Protein AF-A0A2U8QXL1-F1 (afdb_monomer)

pLDDT: mean 85.91, std 5.06, range [62.69, 90.94]

Mean predicted aligned error: 6.0 Å

Secondary structure (DSSP, 8-state):
-HHHHHHHHHHHHHHHHHHHHHHHHHHHHTTT-HHHHHHHHHHHHHHHHHHTTHHHHHH-

Radius of gyration: 14.64 Å; Cα contacts (8 Å, |Δi|>4): 28; chains: 1; bounding box: 26×29×42 Å

Foldseek 3Di:
DVVVVVVVVVVLVVQLVVLVVLLVVLVVCCVPCVPVSVVSPVVSVVSVCVSVCVVVVVVD

Structure (mmCIF, N/CA/C/O backbone):
data_AF-A0A2U8QXL1-F1
#
_entry.id   AF-A0A2U8QXL1-F1
#
loop_
_atom_site.group_PDB
_atom_site.id
_atom_site.type_symbol
_atom_site.label_atom_id
_atom_site.label_alt_id
_atom_site.label_comp_id
_atom_site.label_asym_id
_atom_site.label_entity_id
_atom_site.label_seq_id
_atom_site.pdbx_PDB_ins_code
_atom_site.Cartn_x
_atom_site.Cartn_y
_atom_site.Cartn_z
_atom_site.occupancy
_atom_site.B_iso_or_equiv
_atom_site.auth_seq_id
_atom_site.auth_comp_id
_atom_site.auth_asym_id
_atom_site.auth_atom_id
_atom_site.pdbx_PDB_model_num
ATOM 1 N N . MET A 1 1 ? 12.357 -12.689 -23.598 1.00 62.69 1 MET A N 1
ATOM 2 C CA . MET A 1 1 ? 11.663 -11.560 -22.935 1.00 62.69 1 MET A CA 1
ATOM 3 C C . MET A 1 1 ? 10.835 -12.024 -2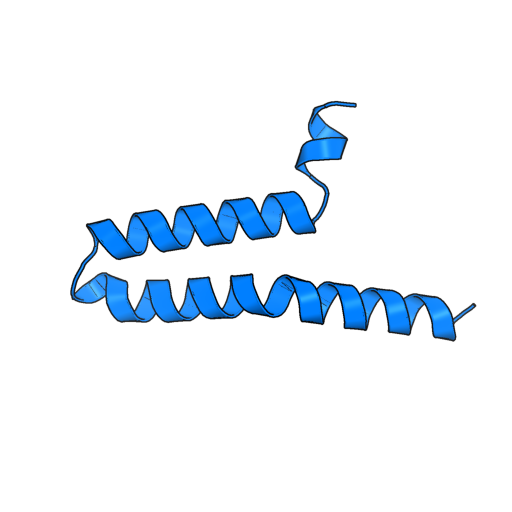1.736 1.00 62.69 1 MET A C 1
ATOM 5 O O . MET A 1 1 ? 10.740 -11.266 -20.783 1.00 62.69 1 MET A O 1
ATOM 9 N N . GLU A 1 2 ? 10.369 -13.276 -21.710 1.00 73.88 2 GLU A N 1
ATOM 10 C CA . GLU A 1 2 ? 9.601 -13.889 -20.604 1.00 73.88 2 GLU A CA 1
ATOM 11 C C . GLU A 1 2 ? 10.182 -13.706 -19.182 1.00 73.88 2 GLU A C 1
ATOM 13 O O . GLU A 1 2 ? 9.446 -13.416 -18.243 1.00 73.88 2 GLU A O 1
ATOM 18 N N . GLY A 1 3 ? 11.504 -13.825 -19.002 1.00 80.88 3 GLY A N 1
ATOM 19 C CA . GLY A 1 3 ? 12.117 -13.803 -17.664 1.00 80.88 3 GLY A CA 1
ATOM 20 C C . GLY A 1 3 ? 12.087 -12.445 -16.945 1.00 80.88 3 GLY A C 1
ATOM 21 O O . GLY A 1 3 ? 11.997 -12.400 -15.720 1.00 80.88 3 GLY A O 1
ATOM 22 N N . LEU A 1 4 ? 12.126 -11.332 -17.686 1.00 88.00 4 LEU A N 1
ATOM 23 C CA . LEU A 1 4 ? 12.140 -9.986 -17.098 1.00 88.00 4 LEU A CA 1
ATOM 24 C C . LEU A 1 4 ? 10.760 -9.593 -16.557 1.00 88.00 4 LEU A C 1
ATOM 26 O O . LEU A 1 4 ? 10.662 -8.979 -15.497 1.00 88.00 4 LEU A O 1
ATOM 30 N N . LEU A 1 5 ? 9.696 -9.986 -17.262 1.00 86.75 5 LEU A N 1
ATOM 31 C CA . LEU A 1 5 ? 8.323 -9.683 -16.863 1.00 86.75 5 LEU A CA 1
ATOM 32 C C . LEU A 1 5 ? 7.966 -10.379 -15.543 1.00 86.75 5 LEU A C 1
ATOM 34 O O . LEU A 1 5 ? 7.435 -9.745 -14.633 1.00 86.75 5 LEU A O 1
ATOM 38 N N . SER A 1 6 ? 8.333 -11.660 -15.405 1.00 86.62 6 SER A N 1
ATOM 39 C CA . SER A 1 6 ? 8.166 -12.398 -14.148 1.00 86.62 6 SER A CA 1
ATOM 40 C C . SER A 1 6 ? 8.913 -11.740 -12.992 1.00 86.62 6 SER A C 1
ATOM 42 O O . SER A 1 6 ? 8.348 -11.606 -11.909 1.00 86.62 6 SER A O 1
ATOM 44 N N . LEU A 1 7 ? 10.150 -11.286 -13.211 1.00 90.50 7 LEU A N 1
ATOM 45 C CA . LEU A 1 7 ? 10.937 -10.631 -12.167 1.00 90.50 7 LEU A CA 1
ATOM 46 C C . LEU A 1 7 ? 10.278 -9.323 -11.694 1.00 90.50 7 LEU A C 1
ATOM 48 O O . LEU A 1 7 ? 10.149 -9.099 -10.492 1.00 90.50 7 LEU A O 1
ATOM 52 N N . ILE A 1 8 ? 9.814 -8.489 -12.630 1.00 89.56 8 ILE A N 1
ATOM 53 C CA . ILE A 1 8 ? 9.147 -7.214 -12.325 1.00 89.56 8 ILE A CA 1
ATOM 54 C C . ILE A 1 8 ? 7.862 -7.446 -11.524 1.00 89.56 8 ILE A C 1
ATOM 56 O O . ILE A 1 8 ? 7.634 -6.75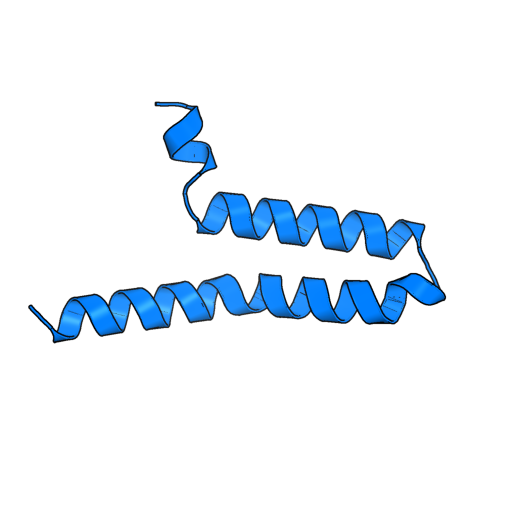8 -10.531 1.00 89.56 8 ILE A O 1
ATOM 60 N N . ILE A 1 9 ? 7.047 -8.432 -11.905 1.00 88.19 9 ILE A N 1
ATOM 61 C CA . ILE A 1 9 ? 5.797 -8.751 -11.199 1.00 88.19 9 ILE A CA 1
ATOM 62 C C . ILE A 1 9 ? 6.080 -9.231 -9.771 1.00 88.19 9 ILE A C 1
ATOM 64 O O . ILE A 1 9 ? 5.412 -8.794 -8.834 1.00 88.19 9 ILE A O 1
ATOM 68 N N . ILE A 1 10 ? 7.087 -10.090 -9.583 1.00 89.25 10 ILE A N 1
ATOM 69 C CA . ILE A 1 10 ? 7.470 -10.593 -8.255 1.00 89.25 10 ILE A CA 1
ATOM 70 C C . ILE A 1 10 ? 7.951 -9.444 -7.363 1.00 89.25 10 ILE A C 1
ATOM 72 O O . ILE A 1 10 ? 7.520 -9.340 -6.215 1.00 89.25 10 ILE A O 1
ATOM 76 N N . ILE A 1 11 ? 8.798 -8.555 -7.888 1.00 89.69 11 ILE A N 1
ATOM 77 C CA . ILE A 1 11 ? 9.308 -7.392 -7.147 1.00 89.69 11 ILE A CA 1
ATOM 78 C C . ILE A 1 11 ? 8.166 -6.435 -6.796 1.00 89.69 11 ILE A C 1
ATOM 80 O O . ILE A 1 11 ? 8.064 -6.004 -5.648 1.00 89.69 11 ILE A O 1
ATOM 84 N N . TYR A 1 12 ? 7.279 -6.142 -7.750 1.00 88.50 12 TYR A N 1
ATOM 85 C CA . TYR A 1 12 ? 6.114 -5.287 -7.532 1.00 88.50 12 TYR A CA 1
ATOM 86 C C . TYR A 1 12 ? 5.206 -5.840 -6.429 1.00 88.50 12 TYR A C 1
ATOM 88 O O . TYR A 1 12 ? 4.799 -5.104 -5.529 1.00 88.50 12 TYR A O 1
ATOM 96 N N . LEU A 1 13 ? 4.928 -7.145 -6.458 1.00 86.50 13 LEU A N 1
ATOM 97 C CA . LEU A 1 13 ? 4.092 -7.806 -5.460 1.00 86.50 13 LEU A CA 1
ATOM 98 C C . LEU A 1 13 ? 4.753 -7.813 -4.076 1.00 86.50 13 LEU A C 1
ATOM 100 O O . LEU A 1 13 ? 4.079 -7.599 -3.068 1.00 86.50 13 LEU A O 1
ATOM 104 N N . LEU A 1 14 ? 6.075 -7.997 -4.020 1.00 88.69 14 LEU A N 1
ATOM 105 C CA . LEU A 1 14 ? 6.841 -7.952 -2.776 1.00 88.69 14 LEU A CA 1
ATOM 106 C C . LEU A 1 14 ? 6.832 -6.545 -2.157 1.00 88.69 14 LEU A C 1
ATOM 108 O O . LEU A 1 14 ? 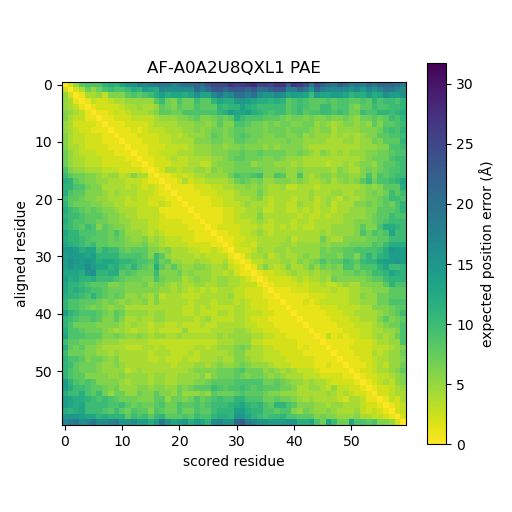6.649 -6.411 -0.948 1.00 88.69 14 LEU A O 1
ATOM 112 N N . PHE A 1 15 ? 6.942 -5.500 -2.983 1.00 87.00 15 PHE A N 1
ATOM 113 C CA . PHE A 1 15 ? 6.837 -4.102 -2.552 1.00 87.00 15 PHE A CA 1
ATOM 114 C C . PHE A 1 15 ? 5.419 -3.722 -2.113 1.00 87.00 15 PHE A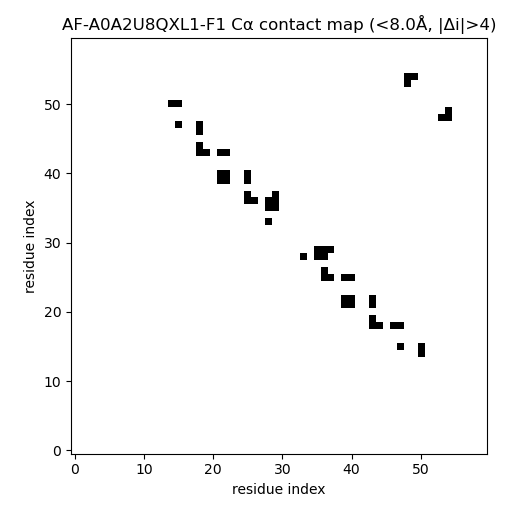 C 1
ATOM 116 O O . PHE A 1 15 ? 5.251 -2.897 -1.221 1.00 87.00 15 PHE A O 1
ATOM 123 N N . HIS A 1 16 ? 4.393 -4.350 -2.691 1.00 87.31 16 HIS A N 1
ATOM 124 C CA . HIS A 1 16 ? 2.994 -4.149 -2.305 1.00 87.31 16 HIS A CA 1
ATOM 125 C C . HIS A 1 16 ? 2.538 -4.973 -1.095 1.00 87.31 16 HIS A C 1
ATOM 127 O O . HIS A 1 16 ? 1.514 -4.661 -0.484 1.00 87.31 16 HIS A O 1
ATOM 133 N N . SER A 1 17 ? 3.301 -5.993 -0.708 1.00 87.31 17 SER A N 1
ATOM 134 C CA . SER A 1 17 ? 3.063 -6.815 0.483 1.00 87.31 17 SER A CA 1
ATOM 135 C C . SER A 1 17 ? 2.781 -6.013 1.774 1.00 87.31 17 SER A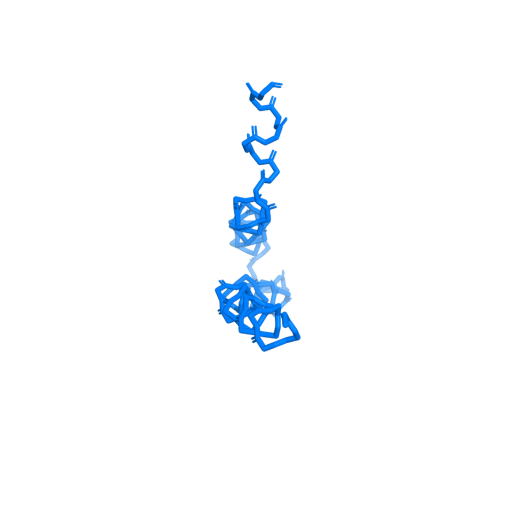 C 1
ATOM 137 O O . SER A 1 17 ? 1.784 -6.307 2.446 1.00 87.31 17 SER A O 1
ATOM 139 N N . PRO A 1 18 ? 3.544 -4.951 2.128 1.00 84.44 18 PRO A N 1
ATOM 140 C CA . PRO A 1 18 ? 3.237 -4.117 3.297 1.00 84.44 18 PRO A CA 1
ATOM 141 C C . PRO A 1 18 ? 1.859 -3.439 3.242 1.00 84.44 18 PRO A C 1
ATOM 143 O O . PRO A 1 18 ? 1.227 -3.275 4.288 1.00 84.44 18 PRO A O 1
ATOM 146 N N . ALA A 1 19 ? 1.348 -3.094 2.054 1.00 87.00 19 ALA A N 1
ATOM 147 C CA . ALA A 1 19 ? 0.004 -2.532 1.912 1.00 87.00 19 ALA A CA 1
ATOM 148 C C . ALA A 1 19 ? -1.070 -3.565 2.285 1.00 87.00 19 ALA A C 1
ATOM 150 O O . ALA A 1 19 ? -2.007 -3.254 3.019 1.00 87.00 19 ALA A O 1
ATOM 151 N N . ILE A 1 20 ? -0.896 -4.814 1.842 1.00 86.50 20 ILE A N 1
ATOM 152 C CA . ILE A 1 20 ? -1.806 -5.930 2.142 1.00 86.50 20 ILE A CA 1
ATOM 153 C C . ILE A 1 20 ? -1.826 -6.204 3.652 1.00 86.50 20 ILE A C 1
ATOM 155 O O . ILE A 1 20 ? -2.896 -6.302 4.256 1.00 86.50 20 ILE A O 1
ATOM 159 N N . LEU A 1 21 ? -0.650 -6.245 4.285 1.00 88.06 21 LEU A N 1
ATOM 160 C CA . LEU A 1 21 ? -0.510 -6.384 5.738 1.00 88.06 21 LEU A CA 1
ATOM 161 C C . LEU A 1 21 ? -1.209 -5.248 6.494 1.00 88.06 21 LEU A C 1
ATOM 163 O O . LEU A 1 21 ? -1.976 -5.516 7.422 1.00 88.06 21 LEU A O 1
ATOM 167 N N . MET A 1 22 ? -1.008 -3.990 6.084 1.00 86.69 22 MET A N 1
ATOM 168 C CA . MET A 1 22 ? -1.689 -2.851 6.709 1.00 86.69 22 MET A CA 1
ATOM 169 C C . MET A 1 22 ? -3.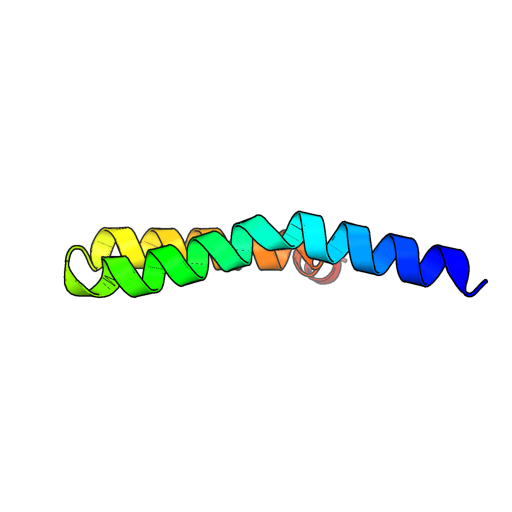214 -2.938 6.592 1.00 86.69 22 MET A C 1
ATOM 171 O O . MET A 1 22 ? -3.911 -2.614 7.554 1.00 86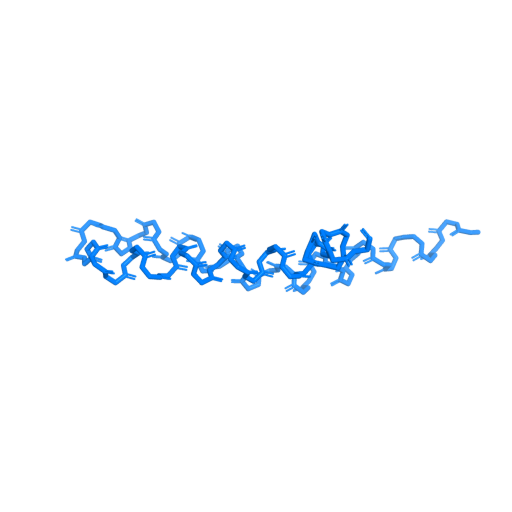.69 22 MET A O 1
ATOM 175 N N . VAL A 1 23 ? -3.746 -3.403 5.460 1.00 87.19 23 VAL A N 1
ATOM 176 C CA . VAL A 1 23 ? -5.195 -3.584 5.266 1.00 87.19 23 VAL A CA 1
ATOM 177 C C . VAL A 1 23 ? -5.753 -4.657 6.205 1.00 87.19 23 VAL A C 1
ATOM 179 O O . VAL A 1 23 ? -6.766 -4.423 6.868 1.00 87.19 23 VAL A O 1
ATOM 182 N N . ILE A 1 24 ? -5.083 -5.806 6.323 1.00 89.50 24 ILE A N 1
ATOM 183 C CA . ILE A 1 24 ? -5.515 -6.908 7.201 1.00 89.50 24 ILE A CA 1
ATOM 184 C C . ILE A 1 24 ? -5.501 -6.466 8.669 1.00 89.50 24 ILE A C 1
ATOM 186 O O . ILE A 1 24 ? -6.481 -6.648 9.396 1.00 89.50 24 ILE A O 1
ATOM 190 N N . ILE A 1 25 ? -4.416 -5.823 9.101 1.00 87.69 25 ILE A N 1
ATOM 191 C CA . ILE A 1 25 ? -4.279 -5.288 10.459 1.00 87.69 25 ILE A CA 1
ATOM 192 C C . ILE A 1 25 ? -5.355 -4.219 10.714 1.00 87.69 25 ILE A C 1
ATOM 194 O O . ILE A 1 25 ? -6.015 -4.225 11.755 1.00 87.69 25 ILE A O 1
ATOM 198 N N . GLY A 1 26 ? -5.609 -3.346 9.737 1.00 84.75 26 GLY A N 1
ATOM 199 C CA . GLY A 1 26 ? -6.671 -2.342 9.785 1.00 84.75 26 GLY A CA 1
ATOM 200 C C . GLY A 1 26 ? -8.064 -2.947 9.978 1.00 84.75 26 GLY A C 1
ATOM 201 O O . GLY A 1 26 ? -8.837 -2.433 10.790 1.00 84.75 26 GLY A O 1
ATOM 202 N N . LEU A 1 27 ? -8.376 -4.061 9.302 1.00 87.50 27 LEU A N 1
ATOM 203 C CA . LEU A 1 27 ? -9.642 -4.793 9.459 1.00 87.50 27 LEU A CA 1
ATOM 204 C C . LEU A 1 27 ? -9.809 -5.368 10.869 1.00 87.50 27 LEU A C 1
ATOM 206 O O . LEU A 1 27 ? -10.877 -5.213 11.463 1.00 87.50 27 LEU A O 1
ATOM 210 N N . ILE A 1 28 ? -8.760 -5.978 11.427 1.00 89.06 28 ILE A N 1
ATOM 211 C CA . ILE A 1 28 ? -8.806 -6.594 12.763 1.00 89.06 28 ILE A CA 1
ATOM 212 C C . ILE A 1 28 ? -9.009 -5.526 13.848 1.00 89.06 28 ILE A C 1
ATOM 214 O O . ILE A 1 28 ? -9.836 -5.684 14.750 1.00 89.06 28 ILE A O 1
ATOM 218 N N . ILE A 1 29 ? -8.292 -4.401 13.756 1.00 87.81 29 ILE A N 1
ATOM 219 C CA . ILE A 1 29 ? -8.336 -3.344 14.781 1.00 87.81 29 ILE A CA 1
ATOM 220 C C . ILE A 1 29 ? -9.605 -2.483 14.656 1.00 87.81 29 ILE A C 1
ATOM 222 O O . ILE A 1 29 ? -9.999 -1.828 15.628 1.00 87.81 29 ILE A O 1
ATOM 226 N N . ARG A 1 30 ? -10.307 -2.525 13.510 1.00 84.75 30 ARG A N 1
ATOM 227 C CA . ARG A 1 30 ? -11.523 -1.734 13.234 1.00 84.75 30 ARG A CA 1
ATOM 228 C C . ARG A 1 30 ? -12.576 -1.839 14.333 1.00 84.75 30 ARG A C 1
ATOM 230 O O . ARG A 1 30 ? -13.229 -0.843 14.632 1.00 84.75 30 ARG A O 1
ATOM 237 N N . LYS A 1 31 ? -12.714 -3.013 14.960 1.00 81.25 31 LYS A N 1
ATOM 238 C CA . LYS A 1 31 ? -13.711 -3.267 16.013 1.00 81.25 31 LYS A CA 1
ATOM 239 C C . LYS A 1 31 ? -13.338 -2.663 17.375 1.00 81.25 31 LYS A C 1
ATOM 241 O O . LYS A 1 31 ? -14.231 -2.333 18.143 1.00 81.25 31 LYS A O 1
ATOM 246 N N . LYS A 1 32 ? -12.041 -2.508 17.680 1.00 85.62 32 LYS A N 1
ATOM 247 C CA . LYS A 1 32 ? -11.555 -1.950 18.960 1.00 85.62 32 LYS A CA 1
ATOM 248 C C . LYS A 1 32 ? -11.224 -0.461 18.890 1.00 85.62 32 LYS A C 1
ATOM 250 O O . LYS A 1 32 ? -11.486 0.258 19.847 1.00 85.62 32 LYS A O 1
ATOM 255 N N . LYS A 1 33 ? -10.599 0.002 17.802 1.00 84.88 33 LYS A N 1
ATOM 256 C CA . LYS A 1 33 ? -10.161 1.400 17.633 1.00 84.88 33 LYS A CA 1
ATOM 257 C C . LYS A 1 33 ? -10.467 1.890 16.213 1.00 84.88 33 LYS A C 1
ATOM 259 O O . LYS A 1 33 ? -9.573 1.902 15.362 1.00 84.88 33 LYS A O 1
ATOM 264 N N . PRO A 1 34 ? -11.713 2.318 15.940 1.00 81.50 34 PRO A N 1
ATOM 265 C CA . PRO A 1 34 ? -12.137 2.705 14.594 1.00 81.50 34 PRO A CA 1
ATOM 266 C C . PRO A 1 34 ? -11.381 3.931 14.057 1.00 81.50 34 PRO A C 1
ATOM 268 O O . PRO A 1 34 ? -11.089 4.001 12.865 1.00 81.50 34 PRO A O 1
ATOM 271 N N . SER A 1 35 ? -10.994 4.870 14.928 1.00 83.62 35 SER A N 1
ATOM 272 C CA . SER A 1 35 ? -10.225 6.065 14.551 1.00 83.62 35 SER A CA 1
ATOM 273 C C . SER A 1 35 ? -8.809 5.730 14.072 1.00 83.62 35 SER A C 1
ATOM 275 O O . SER A 1 35 ? -8.352 6.277 13.069 1.00 83.62 35 SER A O 1
ATOM 277 N N . THR A 1 36 ? -8.121 4.803 14.744 1.00 85.25 36 THR A N 1
ATOM 278 C CA . THR A 1 36 ? -6.800 4.311 14.327 1.00 85.25 36 THR A CA 1
ATOM 279 C C . THR A 1 36 ? -6.902 3.471 13.058 1.00 85.25 36 THR A C 1
ATOM 281 O O . THR A 1 36 ? -6.112 3.670 12.139 1.00 85.25 36 THR A O 1
ATOM 284 N N . ALA A 1 37 ? -7.906 2.592 12.967 1.00 85.69 37 ALA A N 1
ATOM 285 C CA . ALA A 1 37 ? -8.130 1.769 11.782 1.00 85.69 37 ALA A CA 1
ATOM 286 C C . ALA A 1 37 ? -8.348 2.625 10.527 1.00 85.69 37 ALA A C 1
ATOM 288 O O . ALA A 1 37 ? -7.730 2.362 9.501 1.00 85.69 37 ALA A O 1
ATOM 289 N N . LYS A 1 38 ? -9.143 3.703 10.615 1.00 83.06 38 LYS A N 1
ATOM 290 C CA . LYS A 1 38 ? -9.367 4.620 9.485 1.00 83.06 38 LYS A CA 1
ATOM 291 C C . LYS A 1 38 ? -8.06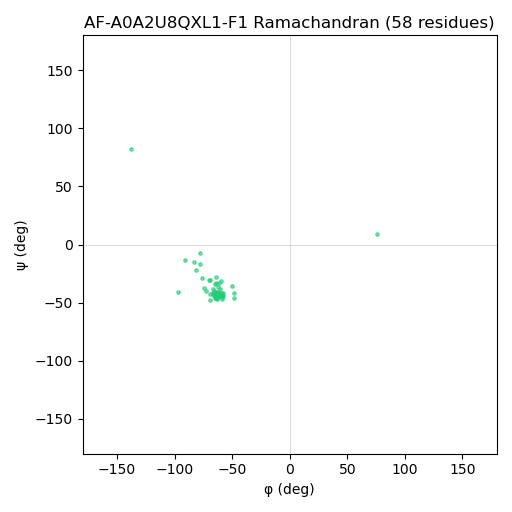1 5.231 8.965 1.00 83.06 38 LYS A C 1
ATOM 293 O O . LYS A 1 38 ? -7.851 5.264 7.758 1.00 83.06 38 LYS A O 1
ATOM 298 N N . LYS A 1 39 ? -7.170 5.677 9.860 1.00 90.50 39 LYS A N 1
ATOM 299 C CA . LYS A 1 39 ? -5.855 6.218 9.471 1.00 90.50 39 LYS A CA 1
ATOM 300 C C . LYS A 1 39 ? -4.981 5.154 8.802 1.00 90.50 39 LYS A C 1
ATOM 302 O O . LYS A 1 39 ? -4.345 5.451 7.799 1.00 90.50 39 LYS A O 1
ATOM 307 N N . LEU A 1 40 ? -4.997 3.924 9.321 1.00 88.19 40 LEU A N 1
ATOM 308 C CA . LEU A 1 40 ? -4.239 2.800 8.761 1.00 88.19 40 LEU A CA 1
ATOM 309 C C . LEU A 1 40 ? -4.707 2.443 7.343 1.00 88.19 40 LEU A C 1
ATOM 311 O O . LEU A 1 40 ? -3.885 2.242 6.457 1.00 88.19 40 LEU A O 1
ATOM 315 N N . PHE A 1 41 ? -6.022 2.438 7.111 1.00 87.25 41 PHE A N 1
ATOM 316 C CA . PHE A 1 41 ? -6.597 2.227 5.781 1.00 87.25 41 PHE A CA 1
ATOM 317 C C . PHE A 1 41 ? -6.206 3.322 4.790 1.00 87.25 41 PHE A C 1
ATOM 319 O O . PHE A 1 41 ? -5.870 3.017 3.651 1.00 87.25 41 PHE A O 1
ATOM 326 N N . ILE A 1 42 ? -6.233 4.588 5.216 1.00 90.00 42 ILE A N 1
ATOM 327 C CA . ILE A 1 42 ? -5.820 5.711 4.365 1.00 90.00 42 ILE A CA 1
ATOM 328 C C . ILE A 1 42 ? -4.334 5.592 4.018 1.00 90.00 42 ILE A C 1
ATOM 330 O O . ILE A 1 42 ? -3.976 5.714 2.852 1.00 90.00 42 ILE A O 1
ATOM 334 N N . ALA A 1 43 ? -3.479 5.295 5.000 1.00 89.62 43 ALA A N 1
ATOM 335 C CA . ALA A 1 43 ? -2.051 5.094 4.766 1.00 89.62 43 ALA A CA 1
ATOM 336 C C . ALA A 1 43 ? -1.786 3.934 3.791 1.00 89.62 43 ALA A C 1
ATOM 338 O O . ALA A 1 43 ? -1.004 4.095 2.857 1.00 89.62 43 ALA A O 1
ATOM 339 N N . ALA A 1 44 ? -2.487 2.806 3.950 1.00 89.56 44 ALA A N 1
ATOM 340 C CA . ALA A 1 44 ? -2.388 1.668 3.039 1.00 89.56 44 ALA A CA 1
ATOM 341 C C . ALA A 1 44 ? -2.849 2.018 1.616 1.00 89.56 44 ALA A C 1
ATOM 343 O O . ALA A 1 44 ? -2.190 1.648 0.648 1.00 89.56 44 ALA A O 1
ATOM 344 N N . GLY A 1 45 ? -3.952 2.763 1.492 1.00 89.00 45 GLY A N 1
ATOM 345 C CA . GLY A 1 45 ? -4.465 3.231 0.207 1.00 89.00 45 GLY A CA 1
ATOM 346 C C . GLY A 1 45 ? -3.488 4.166 -0.504 1.00 89.00 45 GLY A C 1
ATOM 347 O O . GLY A 1 45 ? -3.225 3.974 -1.684 1.00 89.00 45 GLY A O 1
ATOM 348 N N . ILE A 1 46 ? -2.897 5.127 0.213 1.00 90.94 46 ILE A N 1
ATOM 349 C CA . ILE A 1 46 ? -1.886 6.041 -0.344 1.00 90.94 46 ILE A CA 1
ATOM 350 C C . ILE A 1 46 ? -0.637 5.265 -0.769 1.00 90.94 46 ILE A C 1
ATOM 352 O O . ILE A 1 46 ? -0.139 5.474 -1.871 1.00 90.94 46 ILE A O 1
ATOM 356 N N . TYR A 1 47 ? -0.153 4.344 0.067 1.00 88.50 47 TYR A N 1
ATOM 357 C CA . TYR A 1 47 ? 1.008 3.517 -0.261 1.00 88.50 47 TYR A CA 1
ATOM 358 C C . TYR A 1 47 ? 0.765 2.681 -1.524 1.00 88.50 47 TYR A C 1
ATOM 360 O O . TYR A 1 47 ? 1.632 2.619 -2.393 1.00 88.50 47 TYR A O 1
ATOM 368 N N . PHE A 1 48 ? -0.437 2.111 -1.662 1.00 89.12 48 PHE A N 1
ATOM 369 C CA . PHE A 1 48 ? -0.838 1.387 -2.866 1.00 89.12 48 PHE A CA 1
ATOM 370 C C . PHE A 1 48 ? -0.873 2.302 -4.096 1.00 89.12 48 PHE A C 1
ATOM 372 O O . PHE A 1 48 ? -0.342 1.966 -5.149 1.00 89.12 48 PHE A O 1
ATOM 379 N N . LEU A 1 49 ? -1.460 3.491 -3.955 1.00 89.31 49 LEU A N 1
ATOM 380 C CA . LEU A 1 49 ? -1.608 4.461 -5.040 1.00 89.31 49 LEU A CA 1
ATOM 381 C C . LEU A 1 49 ? -0.252 4.945 -5.579 1.00 89.31 49 LEU A C 1
ATOM 383 O O . LEU A 1 49 ? -0.072 5.060 -6.793 1.00 89.31 49 LEU A O 1
ATOM 387 N N . ILE A 1 50 ? 0.703 5.185 -4.673 1.00 88.62 50 ILE A N 1
ATOM 388 C CA . ILE A 1 50 ? 2.080 5.563 -5.010 1.00 88.62 50 ILE A CA 1
ATOM 389 C C . ILE A 1 50 ? 2.804 4.381 -5.660 1.00 88.62 50 ILE A C 1
ATOM 391 O O . ILE A 1 50 ? 3.402 4.548 -6.720 1.00 88.62 50 ILE A O 1
ATOM 395 N N . GLY A 1 51 ? 2.717 3.185 -5.068 1.00 84.00 51 GLY A N 1
ATOM 396 C CA . GLY A 1 51 ? 3.347 1.976 -5.604 1.00 84.00 51 GLY A CA 1
ATOM 397 C C . 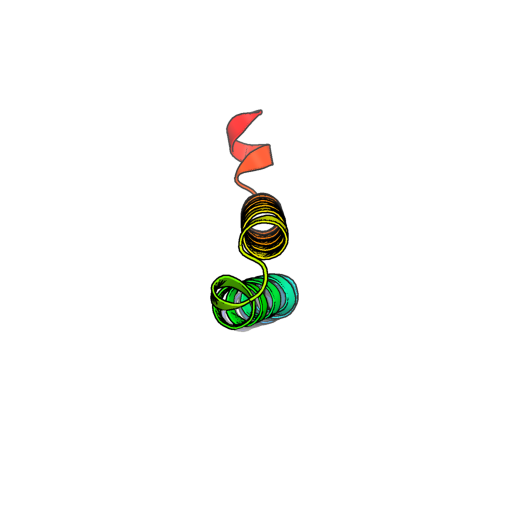GLY A 1 51 ? 2.823 1.585 -6.988 1.00 84.00 51 GLY A C 1
ATOM 398 O O . GLY A 1 51 ? 3.589 1.097 -7.810 1.00 84.00 51 GLY A O 1
ATOM 399 N N . ALA A 1 52 ? 1.542 1.841 -7.266 1.00 86.00 52 ALA A N 1
ATOM 400 C CA . ALA A 1 52 ? 0.904 1.604 -8.560 1.00 86.00 52 ALA A CA 1
ATOM 401 C C . ALA A 1 52 ? 1.238 2.671 -9.622 1.00 86.00 52 ALA A C 1
ATOM 403 O O . ALA A 1 52 ? 0.858 2.516 -10.779 1.00 86.00 52 ALA A O 1
ATOM 404 N N . GLY A 1 53 ? 1.923 3.761 -9.254 1.00 83.25 53 GLY A N 1
ATOM 405 C CA . GLY A 1 53 ? 2.323 4.824 -10.185 1.00 83.25 53 GLY A CA 1
ATOM 406 C C . GLY A 1 53 ? 1.193 5.769 -10.611 1.00 83.25 53 GLY A C 1
ATOM 407 O O . GLY A 1 53 ? 1.393 6.621 -11.476 1.00 83.25 53 GLY A O 1
ATOM 408 N N . ILE A 1 54 ? 0.018 5.676 -9.982 1.00 87.44 54 ILE A N 1
ATOM 409 C CA . ILE A 1 54 ? -1.171 6.468 -10.341 1.00 87.44 54 ILE A CA 1
ATOM 410 C C . ILE A 1 54 ? -0.925 7.962 -10.081 1.00 87.44 54 ILE A C 1
ATOM 412 O O . ILE A 1 54 ? -1.376 8.812 -10.844 1.00 87.44 54 ILE A O 1
ATOM 416 N N . CYS A 1 55 ? -0.149 8.296 -9.045 1.00 84.88 55 CYS A N 1
ATOM 417 C CA . CYS A 1 55 ? 0.203 9.680 -8.722 1.00 84.88 55 CYS A CA 1
ATOM 418 C C . CYS A 1 55 ? 1.012 10.365 -9.837 1.00 84.88 55 CYS A C 1
ATOM 420 O O . CYS A 1 55 ? 0.807 11.547 -10.091 1.00 84.88 55 CYS A O 1
ATOM 422 N N . GLY A 1 56 ? 1.906 9.630 -10.508 1.00 81.38 56 GLY A N 1
ATOM 423 C CA . GLY A 1 56 ? 2.686 10.151 -11.635 1.00 81.38 56 GLY A CA 1
ATOM 424 C C . GLY A 1 56 ? 1.839 10.324 -12.895 1.00 81.38 56 GLY A C 1
ATOM 425 O O . GLY A 1 56 ? 1.945 11.345 -13.568 1.00 81.38 56 GLY A O 1
ATOM 426 N N . ALA A 1 57 ? 0.938 9.373 -13.160 1.00 85.31 57 ALA A N 1
ATOM 427 C CA . ALA A 1 57 ? 0.000 9.442 -14.281 1.00 85.31 57 ALA A CA 1
ATOM 428 C C . ALA A 1 57 ? -0.994 10.611 -14.166 1.00 85.31 57 ALA A C 1
ATOM 430 O O . ALA A 1 57 ? -1.455 11.116 -15.180 1.00 85.31 57 ALA A O 1
ATOM 431 N N . MET A 1 58 ? -1.319 11.044 -12.944 1.00 86.12 58 MET A N 1
ATOM 432 C CA . MET A 1 58 ? -2.236 12.164 -12.700 1.00 86.12 58 MET A CA 1
ATOM 433 C C . MET A 1 58 ? -1.570 13.542 -12.834 1.00 86.12 58 MET A C 1
ATOM 435 O O . MET A 1 58 ? -2.267 14.538 -13.003 1.00 86.12 58 MET A O 1
ATOM 439 N N . LEU A 1 59 ? -0.240 13.605 -12.704 1.00 87.88 59 LEU A N 1
ATOM 440 C CA . LEU A 1 59 ? 0.545 14.838 -12.831 1.00 87.88 59 LEU A CA 1
ATOM 441 C C . LEU A 1 59 ? 1.033 15.096 -14.267 1.00 87.88 59 LEU A C 1
ATOM 443 O O . LEU A 1 59 ? 1.556 16.177 -14.531 1.00 87.88 59 LEU A O 1
ATOM 447 N N . SER A 1 60 ? 0.932 14.081 -15.131 1.00 64.62 60 SER A N 1
ATOM 448 C CA . SER A 1 60 ? 1.400 14.105 -16.521 1.00 64.62 60 SER A CA 1
ATOM 449 C C . SER A 1 60 ? 0.353 14.670 -17.473 1.00 64.62 60 SER A C 1
ATOM 451 O O . SER A 1 60 ? -0.852 14.457 -17.217 1.00 64.62 60 SER A O 1
#

Solvent-accessible surface area (backbone atoms only — not comparable to full-atom values): 3313 Å² total; per-residue (Å²): 119,72,71,60,56,55,51,51,53,52,52,52,50,59,70,46,44,64,32,54,52,35,44,55,53,20,61,67,37,37,84,81,41,51,74,60,19,54,53,38,42,51,53,24,51,51,52,46,40,54,76,70,44,52,61,58,63,71,74,101

Organism: NCBI:txid2201181

Sequence (60 aa):
MEGLLSLIIIIYLLFHSPAILMVIIGLIIRKKKPSTAKKLFIAAGIYFLIGAGICGAMLS